Protein AF-A0A1F6V2N0-F1 (afdb_monomer_lite)

pLDDT: mean 75.45, std 17.09, range [43.06, 93.0]

Structure (mmCIF, N/CA/C/O backbone):
data_AF-A0A1F6V2N0-F1
#
_entry.id   AF-A0A1F6V2N0-F1
#
loop_
_atom_site.group_PDB
_atom_site.id
_atom_site.type_symbol
_atom_site.label_atom_id
_atom_site.label_alt_id
_atom_site.label_comp_id
_atom_site.label_asym_id
_atom_site.label_entity_id
_atom_site.label_seq_id
_atom_site.pdbx_PDB_ins_code
_atom_site.Cartn_x
_atom_site.Cartn_y
_atom_site.Cartn_z
_atom_site.occupancy
_atom_site.B_iso_or_equiv
_atom_site.auth_seq_id
_atom_site.auth_comp_id
_atom_site.auth_asym_id
_atom_site.auth_atom_id
_atom_site.pdbx_PDB_model_num
ATOM 1 N N . MET A 1 1 ? -5.550 8.197 -1.742 1.00 88.00 1 MET A N 1
ATOM 2 C CA . MET A 1 1 ? -4.538 7.258 -1.224 1.00 88.00 1 MET A CA 1
ATOM 3 C C . MET A 1 1 ? -5.070 5.832 -1.136 1.00 88.00 1 MET A C 1
ATOM 5 O O . MET A 1 1 ? -4.461 4.931 -1.701 1.00 88.00 1 MET A O 1
ATOM 9 N N . PHE A 1 2 ? -6.213 5.596 -0.496 1.00 85.94 2 PHE A N 1
ATOM 10 C CA . PHE A 1 2 ? -6.795 4.267 -0.316 1.00 85.94 2 PHE A CA 1
ATOM 11 C C . PHE A 1 2 ? -7.005 3.513 -1.638 1.00 85.94 2 PHE A C 1
ATOM 13 O O . PHE A 1 2 ? -6.539 2.386 -1.784 1.00 85.94 2 PHE A O 1
ATOM 20 N N . THR A 1 3 ? -7.587 4.162 -2.652 1.00 87.75 3 THR A N 1
ATOM 21 C CA . THR A 1 3 ? -7.745 3.578 -3.998 1.00 87.75 3 THR A CA 1
ATOM 22 C C . THR A 1 3 ? -6.410 3.162 -4.616 1.00 87.75 3 THR A C 1
ATOM 24 O O . THR A 1 3 ? -6.329 2.120 -5.261 1.00 87.75 3 THR A O 1
ATOM 27 N N . TYR A 1 4 ? -5.349 3.937 -4.380 1.00 89.88 4 TYR A N 1
ATOM 28 C CA . TYR A 1 4 ? -4.013 3.616 -4.875 1.00 89.88 4 TYR A CA 1
ATOM 29 C C . TYR A 1 4 ? -3.443 2.372 -4.179 1.00 89.88 4 TYR A C 1
ATOM 31 O O . TYR A 1 4 ? -2.876 1.503 -4.835 1.00 89.88 4 TYR A O 1
ATOM 39 N N . LEU A 1 5 ? -3.679 2.211 -2.873 1.00 89.06 5 LEU A N 1
ATOM 40 C CA . LEU A 1 5 ? -3.315 0.984 -2.156 1.00 89.06 5 LEU A CA 1
ATOM 41 C C . LEU A 1 5 ? -4.083 -0.232 -2.666 1.00 89.06 5 LEU A C 1
ATOM 43 O O . LEU A 1 5 ? -3.486 -1.290 -2.850 1.00 89.06 5 LEU A O 1
ATOM 47 N N . LEU A 1 6 ? -5.379 -0.082 -2.944 1.00 88.94 6 LEU A N 1
ATOM 48 C CA . LEU A 1 6 ? -6.180 -1.155 -3.533 1.00 88.94 6 LEU A CA 1
ATOM 49 C C . LEU A 1 6 ? -5.643 -1.570 -4.906 1.00 88.94 6 LEU A C 1
ATOM 51 O O . LEU A 1 6 ? -5.567 -2.765 -5.180 1.00 88.94 6 LEU A O 1
ATOM 55 N N . GLN A 1 7 ? -5.218 -0.616 -5.738 1.00 91.69 7 GLN A N 1
ATOM 56 C CA . GLN A 1 7 ? -4.569 -0.909 -7.019 1.00 91.69 7 GLN A CA 1
ATOM 57 C C . GLN A 1 7 ? -3.256 -1.672 -6.824 1.00 91.69 7 GLN A C 1
ATOM 59 O O . GLN A 1 7 ? -3.084 -2.735 -7.410 1.00 91.69 7 GLN A O 1
ATOM 64 N N . VAL A 1 8 ? -2.378 -1.208 -5.930 1.00 91.31 8 VAL A N 1
ATOM 65 C CA . VAL A 1 8 ? -1.108 -1.888 -5.618 1.00 91.31 8 VAL A CA 1
ATOM 66 C C . VAL A 1 8 ? -1.338 -3.323 -5.122 1.00 91.31 8 VAL A C 1
ATOM 68 O O . VAL A 1 8 ? -0.607 -4.237 -5.503 1.00 91.31 8 VAL A O 1
ATOM 71 N N . ILE A 1 9 ? -2.369 -3.546 -4.303 1.00 90.38 9 ILE A N 1
ATOM 72 C CA . ILE A 1 9 ? -2.758 -4.881 -3.828 1.00 90.38 9 ILE A CA 1
ATOM 73 C C . ILE A 1 9 ? -3.250 -5.755 -4.985 1.00 90.38 9 ILE A C 1
ATOM 75 O O . ILE A 1 9 ? -2.814 -6.900 -5.109 1.00 90.38 9 ILE A O 1
ATOM 79 N N . GLN A 1 10 ? -4.140 -5.229 -5.829 1.00 91.50 10 GLN A N 1
ATOM 80 C CA . GLN A 1 10 ? -4.694 -5.963 -6.968 1.00 91.50 10 GLN A CA 1
ATOM 81 C C . GLN A 1 10 ? -3.619 -6.326 -7.989 1.00 91.50 10 GLN A C 1
ATOM 83 O O . GLN A 1 10 ? -3.609 -7.447 -8.493 1.00 91.50 10 GLN A O 1
ATOM 88 N N . ASP A 1 11 ? -2.699 -5.411 -8.276 1.00 92.69 11 ASP A N 1
ATOM 89 C CA . ASP A 1 11 ? -1.612 -5.652 -9.218 1.00 92.69 11 ASP A CA 1
ATOM 90 C C . ASP A 1 11 ? -0.626 -6.689 -8.671 1.00 92.69 11 ASP A C 1
ATOM 92 O O . ASP A 1 11 ? -0.186 -7.573 -9.410 1.00 92.69 11 ASP A O 1
ATOM 96 N N . PHE A 1 12 ? -0.352 -6.668 -7.362 1.00 92.19 12 PHE A N 1
ATOM 97 C CA . PHE A 1 12 ? 0.423 -7.720 -6.707 1.00 92.19 12 PHE A CA 1
ATOM 98 C C . PHE A 1 12 ? -0.273 -9.085 -6.813 1.00 92.19 12 PHE A C 1
ATOM 100 O O . PHE A 1 12 ? 0.352 -10.071 -7.204 1.00 92.19 12 PHE A O 1
ATOM 107 N N . GLU A 1 13 ? -1.572 -9.145 -6.510 1.00 91.81 13 GLU A N 1
ATOM 108 C CA . GLU A 1 13 ? -2.358 -10.382 -6.563 1.00 91.81 13 GLU A CA 1
ATOM 109 C C . GLU A 1 13 ? -2.432 -10.950 -7.984 1.00 91.81 13 GLU A C 1
AT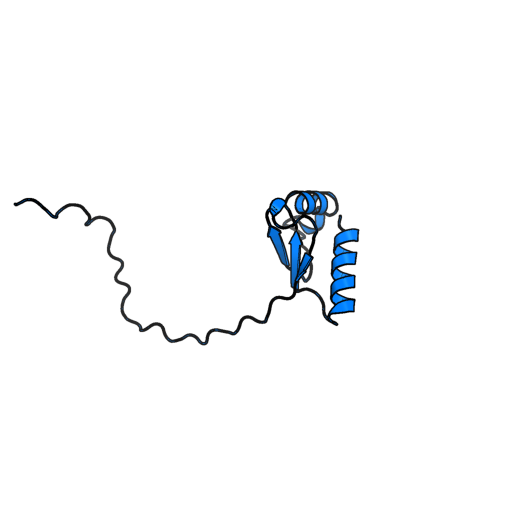OM 111 O O . GLU A 1 13 ? -2.225 -12.148 -8.176 1.00 91.81 13 GLU A O 1
ATOM 116 N N . ARG A 1 14 ? -2.623 -10.095 -8.995 1.00 93.00 14 ARG A N 1
ATOM 117 C CA . ARG A 1 14 ? -2.585 -10.484 -10.413 1.00 93.00 14 ARG A CA 1
ATOM 118 C C . ARG A 1 14 ? -1.220 -11.018 -10.836 1.00 93.00 14 ARG A C 1
ATOM 120 O O . ARG A 1 14 ? -1.158 -11.974 -11.601 1.00 93.00 14 ARG A O 1
ATOM 127 N N . THR A 1 15 ? -0.141 -10.411 -10.347 1.00 92.12 15 THR A N 1
ATOM 128 C CA . THR A 1 15 ? 1.227 -10.771 -10.746 1.00 92.12 15 THR A CA 1
ATOM 129 C C . THR A 1 15 ? 1.709 -12.055 -10.070 1.00 92.12 15 THR A C 1
ATOM 131 O O . THR A 1 15 ? 2.407 -12.855 -10.688 1.00 92.12 15 THR A O 1
ATOM 134 N N . HIS A 1 16 ? 1.347 -12.271 -8.804 1.00 89.12 16 HIS A N 1
ATOM 135 C CA . HIS A 1 16 ? 1.893 -13.358 -7.985 1.00 89.12 16 HIS A CA 1
ATOM 136 C C . HIS A 1 16 ? 0.890 -14.480 -7.669 1.00 89.12 16 HIS A C 1
ATOM 138 O O . HIS A 1 16 ? 1.282 -15.515 -7.123 1.00 89.12 16 HIS A O 1
ATOM 144 N N . GLY A 1 17 ? -0.393 -14.298 -7.991 1.00 89.44 17 GLY A N 1
ATOM 145 C CA . GLY A 1 17 ? -1.457 -15.279 -7.754 1.00 89.44 17 GLY A CA 1
ATOM 146 C C . GLY A 1 17 ? -1.885 -15.411 -6.288 1.00 89.44 17 GLY A C 1
ATOM 147 O O . GLY A 1 17 ? -2.552 -16.377 -5.929 1.00 89.44 17 GLY A O 1
ATOM 148 N N . HIS A 1 18 ? -1.474 -14.482 -5.423 1.00 87.06 18 HIS A N 1
ATOM 149 C CA . HIS A 1 18 ? -1.838 -14.458 -4.007 1.00 87.06 18 HIS A CA 1
ATOM 150 C C . HIS A 1 18 ? -1.785 -13.037 -3.441 1.00 87.06 18 HIS A C 1
ATOM 152 O O . HIS A 1 18 ? -1.078 -12.172 -3.957 1.00 87.06 18 HIS A O 1
ATOM 158 N N . ARG A 1 19 ? -2.507 -12.800 -2.341 1.00 87.44 19 ARG A N 1
ATOM 159 C CA . ARG A 1 19 ? -2.549 -11.484 -1.691 1.00 87.44 19 ARG A CA 1
ATOM 160 C C . ARG A 1 19 ? -1.236 -11.129 -0.985 1.00 87.44 19 ARG A C 1
ATOM 162 O O . ARG A 1 19 ? -0.598 -12.010 -0.395 1.00 87.44 19 ARG A O 1
ATOM 169 N N . PRO A 1 20 ? -0.848 -9.842 -0.984 1.00 89.62 20 PRO A N 1
ATOM 170 C CA . PRO A 1 20 ? 0.302 -9.390 -0.219 1.00 89.62 20 PRO A CA 1
ATOM 171 C C . PRO A 1 20 ? 0.034 -9.494 1.283 1.00 89.62 20 PRO A C 1
ATOM 173 O O . PRO A 1 20 ? -1.086 -9.309 1.752 1.00 89.62 20 PRO A O 1
ATOM 176 N N . GLN A 1 21 ? 1.089 -9.762 2.049 1.00 88.69 21 GLN A N 1
ATOM 177 C CA . GLN A 1 21 ? 1.014 -9.786 3.514 1.00 88.69 21 GLN A CA 1
ATOM 178 C C . GLN A 1 21 ? 1.422 -8.447 4.127 1.00 88.69 21 GLN A C 1
ATOM 180 O O . GLN A 1 21 ? 1.072 -8.164 5.274 1.00 88.69 21 GLN A O 1
ATOM 185 N N . VAL A 1 22 ? 2.195 -7.647 3.388 1.00 89.50 22 VAL A N 1
ATOM 186 C CA . VAL A 1 22 ? 2.718 -6.357 3.834 1.00 89.50 22 VAL A CA 1
ATOM 187 C C . VAL A 1 22 ? 2.536 -5.315 2.742 1.00 89.50 22 VAL A C 1
ATOM 189 O O . VAL A 1 22 ? 2.816 -5.577 1.573 1.00 89.50 22 VAL A O 1
ATOM 192 N N . ILE A 1 23 ? 2.122 -4.123 3.154 1.00 90.94 23 ILE A N 1
ATOM 193 C CA . ILE A 1 23 ? 2.121 -2.910 2.347 1.00 90.94 23 ILE A CA 1
ATOM 194 C C . ILE A 1 23 ? 3.099 -1.926 2.983 1.00 90.94 23 ILE A C 1
ATOM 196 O O . ILE A 1 23 ? 2.958 -1.551 4.146 1.00 90.94 23 ILE A O 1
ATOM 200 N N . CYS A 1 24 ? 4.110 -1.530 2.223 1.00 91.75 24 CYS A N 1
ATOM 201 C CA . CYS A 1 24 ? 5.063 -0.511 2.621 1.00 91.75 24 CYS A CA 1
ATOM 202 C C . CYS A 1 24 ? 4.530 0.866 2.235 1.00 91.75 24 CYS A C 1
ATOM 204 O O . CYS A 1 24 ? 4.137 1.066 1.083 1.00 91.75 24 CYS A O 1
ATOM 206 N N . LEU A 1 25 ? 4.569 1.807 3.175 1.00 92.44 25 LEU A N 1
ATOM 207 C CA . LEU A 1 25 ? 4.203 3.210 2.995 1.00 92.44 25 LEU A CA 1
ATOM 208 C C . LEU A 1 25 ? 5.312 4.112 3.518 1.00 92.44 25 LEU A C 1
ATOM 210 O O . LEU A 1 25 ? 6.114 3.696 4.347 1.00 92.44 25 LEU A O 1
ATOM 214 N N . ASN A 1 26 ? 5.347 5.349 3.040 1.00 92.56 26 ASN A N 1
ATOM 215 C CA . ASN A 1 26 ? 6.129 6.395 3.689 1.00 92.56 26 ASN A CA 1
ATOM 216 C C . ASN A 1 26 ? 5.227 7.171 4.675 1.00 92.56 26 ASN A C 1
ATOM 218 O O . ASN A 1 26 ? 4.008 6.954 4.670 1.00 92.56 26 ASN A O 1
ATOM 222 N N . PRO A 1 27 ? 5.781 8.046 5.534 1.00 92.06 27 PRO A N 1
ATOM 223 C CA . PRO A 1 27 ? 4.982 8.784 6.510 1.00 92.06 27 PRO A CA 1
ATOM 224 C C . PRO A 1 27 ? 3.884 9.634 5.860 1.00 92.06 27 PRO A C 1
ATOM 226 O O . PRO A 1 27 ? 2.753 9.629 6.338 1.00 92.06 27 PRO A O 1
ATOM 229 N N . SER A 1 28 ? 4.186 10.280 4.732 1.00 92.00 28 SER A N 1
ATOM 230 C CA . SER A 1 28 ? 3.250 11.118 3.972 1.00 92.00 28 SER A CA 1
ATOM 231 C C . SER A 1 28 ? 2.042 10.316 3.464 1.00 92.00 28 SER A C 1
ATOM 233 O O . SER A 1 28 ? 0.893 10.693 3.689 1.00 92.00 28 SER A O 1
ATOM 235 N N . HIS A 1 29 ? 2.280 9.153 2.851 1.00 90.94 29 HIS A N 1
ATOM 236 C CA . HIS A 1 29 ? 1.238 8.231 2.393 1.00 90.94 29 HIS A CA 1
ATOM 237 C C . HIS A 1 29 ? 0.447 7.633 3.560 1.00 90.94 29 HIS A C 1
ATOM 239 O O . HIS A 1 29 ? -0.756 7.413 3.435 1.00 90.94 29 HIS A O 1
ATOM 245 N N . MET A 1 30 ? 1.107 7.354 4.689 1.00 90.50 30 MET A N 1
ATOM 246 C CA . MET A 1 30 ? 0.434 6.855 5.888 1.00 90.50 30 MET A CA 1
ATOM 247 C C . MET A 1 30 ? -0.536 7.900 6.442 1.00 90.50 30 MET A C 1
ATOM 249 O O . MET A 1 30 ? -1.680 7.566 6.734 1.00 90.50 30 MET A O 1
ATOM 253 N N . GLN A 1 31 ? -0.109 9.161 6.530 1.00 91.00 31 GLN A N 1
ATOM 254 C CA . GLN A 1 31 ? -0.963 10.252 6.989 1.00 91.00 31 GLN A CA 1
ATOM 255 C C . GLN A 1 31 ? -2.190 10.417 6.084 1.00 91.00 31 GLN A C 1
ATOM 257 O O . GLN A 1 31 ? -3.314 10.389 6.577 1.00 91.00 31 GLN A O 1
ATOM 262 N N . GLN A 1 32 ? -1.991 10.479 4.764 1.00 91.69 32 GLN A N 1
ATOM 263 C CA . GLN A 1 32 ? -3.100 10.553 3.807 1.00 91.69 32 GLN A CA 1
ATOM 264 C C . GLN A 1 32 ? -4.057 9.365 3.936 1.00 91.69 32 GLN A C 1
ATOM 266 O O . GLN A 1 32 ? -5.270 9.517 3.822 1.00 91.69 32 GLN A O 1
ATOM 271 N N . PHE A 1 33 ? -3.529 8.164 4.181 1.00 89.38 33 PHE A N 1
ATOM 272 C CA . PHE A 1 33 ? -4.368 6.988 4.354 1.00 89.38 33 PHE A CA 1
ATOM 273 C C . PHE A 1 33 ? -5.204 7.050 5.644 1.00 89.38 33 PHE A C 1
ATOM 275 O O . PHE A 1 33 ? -6.377 6.683 5.628 1.00 89.38 33 PHE A O 1
ATOM 282 N N . MET A 1 34 ? -4.636 7.557 6.741 1.00 88.38 34 MET A N 1
ATOM 283 C CA . MET A 1 34 ? -5.371 7.767 7.993 1.00 88.38 34 MET A CA 1
ATOM 284 C C . MET A 1 34 ? -6.449 8.847 7.868 1.00 88.38 34 MET A C 1
ATOM 286 O O . MET A 1 34 ? -7.530 8.684 8.423 1.00 88.38 34 MET A O 1
ATOM 290 N N . GLU A 1 35 ? -6.173 9.925 7.132 1.00 90.19 35 GLU A N 1
ATOM 291 C CA . GLU A 1 35 ? -7.136 11.003 6.877 1.00 90.19 35 GLU A CA 1
ATOM 292 C C . GLU A 1 35 ? -8.318 10.531 6.018 1.00 90.19 35 GLU A C 1
ATOM 294 O O . GLU A 1 35 ? -9.461 10.900 6.276 1.00 90.19 35 GLU A O 1
ATOM 299 N N . GLU A 1 36 ? -8.060 9.690 5.013 1.00 89.38 36 GLU A N 1
ATOM 300 C CA . GLU A 1 36 ? -9.102 9.157 4.129 1.00 89.38 36 GLU A CA 1
ATOM 301 C C . GLU A 1 36 ? -9.945 8.054 4.778 1.00 89.38 36 GLU A C 1
ATOM 303 O O . GLU A 1 36 ? -11.099 7.857 4.399 1.00 89.38 36 GLU A O 1
ATOM 308 N N . CYS A 1 37 ? -9.372 7.291 5.709 1.00 84.94 37 CYS A N 1
ATOM 309 C CA . CYS A 1 37 ? -10.027 6.140 6.330 1.00 84.94 37 CYS A CA 1
ATOM 310 C C . CYS A 1 37 ? -9.829 6.122 7.855 1.00 84.94 37 CYS A C 1
ATOM 312 O O . CYS A 1 37 ? -9.265 5.157 8.381 1.00 84.94 37 CYS A O 1
ATOM 314 N N . PRO A 1 38 ? -10.3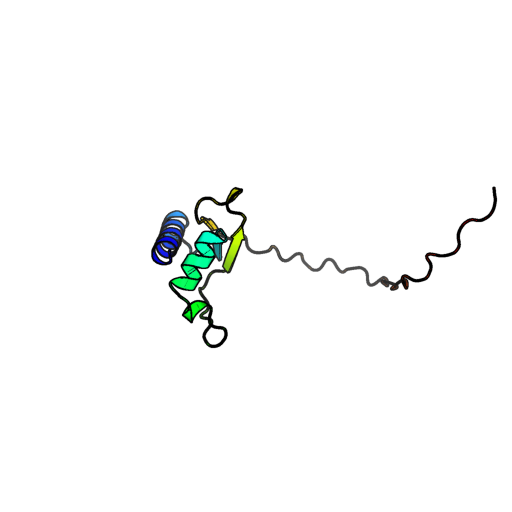01 7.145 8.586 1.00 83.31 38 PRO A N 1
ATOM 315 C CA . PRO A 1 38 ? -10.067 7.262 10.026 1.00 83.31 38 PRO A CA 1
ATOM 316 C C . PRO A 1 38 ? -10.643 6.076 10.814 1.00 83.31 38 PRO A C 1
ATOM 318 O O . PRO A 1 38 ? -10.019 5.608 11.767 1.00 83.31 38 PRO A O 1
ATOM 321 N N . ASP A 1 39 ? -11.769 5.517 10.364 1.00 82.00 39 ASP A N 1
ATOM 322 C CA . ASP A 1 39 ? -12.457 4.396 11.019 1.00 82.00 39 ASP A CA 1
ATOM 323 C C . ASP A 1 39 ? -11.625 3.105 11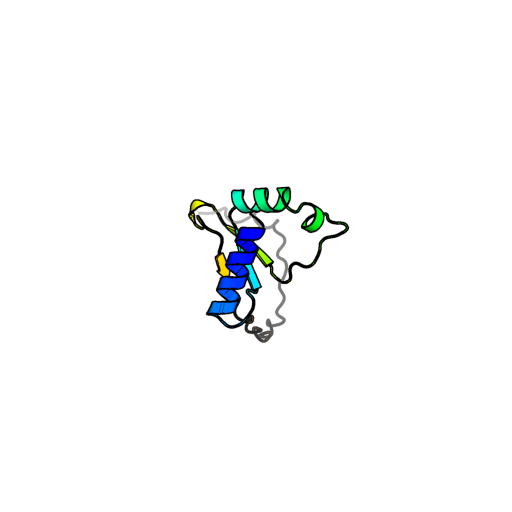.055 1.00 82.00 39 ASP A C 1
ATOM 325 O O . ASP A 1 39 ? -11.778 2.291 11.967 1.00 82.00 39 ASP A O 1
ATOM 329 N N . LEU A 1 40 ? -10.710 2.921 10.092 1.00 77.81 40 LEU A N 1
ATOM 330 C CA . LEU A 1 40 ? -9.797 1.770 10.056 1.00 77.81 40 LEU A CA 1
ATOM 331 C C . LEU A 1 40 ? -8.718 1.851 11.144 1.00 77.81 40 LEU A C 1
ATOM 333 O O . LEU A 1 40 ? -8.128 0.831 11.503 1.00 77.81 40 LEU A O 1
ATOM 337 N N . PHE A 1 41 ? -8.460 3.056 11.657 1.00 77.00 41 PHE A N 1
ATOM 338 C CA . PHE A 1 41 ? -7.429 3.345 12.652 1.00 77.00 41 PHE A CA 1
ATOM 339 C C . PHE A 1 41 ? -7.999 3.729 14.022 1.00 77.00 41 PHE A C 1
ATOM 341 O O . PHE A 1 41 ? -7.241 3.844 14.988 1.00 77.00 41 PHE A O 1
ATOM 348 N N . ALA A 1 42 ? -9.317 3.898 14.134 1.00 76.75 42 ALA A N 1
ATOM 349 C CA . ALA A 1 42 ? -9.991 4.079 15.409 1.00 76.75 42 ALA A CA 1
ATOM 350 C C . ALA A 1 42 ? -9.834 2.813 16.271 1.00 76.75 42 ALA A C 1
ATOM 352 O O . ALA A 1 42 ? -10.159 1.705 15.848 1.00 76.75 42 ALA A O 1
ATOM 353 N N . GLN A 1 43 ? -9.323 2.969 17.497 1.00 65.31 43 GLN A N 1
ATOM 354 C CA . GLN A 1 43 ? -8.982 1.844 18.386 1.00 65.31 43 GLN A CA 1
ATOM 355 C C . GLN A 1 43 ? -10.189 0.966 18.753 1.00 65.31 43 GLN A C 1
ATOM 357 O O . GLN A 1 43 ? -10.017 -0.213 19.048 1.00 65.31 43 GLN A O 1
ATOM 362 N N . GLU A 1 44 ? -11.399 1.523 18.707 1.00 57.66 44 GLU A N 1
ATOM 363 C CA . GLU A 1 44 ? -12.642 0.822 19.046 1.00 57.66 44 GLU A CA 1
ATOM 364 C C . GLU A 1 44 ? -13.187 -0.034 17.889 1.00 57.66 44 GLU A C 1
ATOM 366 O O . GLU A 1 44 ? -13.938 -0.979 18.121 1.00 57.66 44 GLU A O 1
ATOM 371 N N . THR A 1 45 ? -12.774 0.247 16.648 1.00 55.03 45 THR A N 1
ATOM 372 C CA . THR A 1 45 ? -13.277 -0.400 15.421 1.00 55.03 45 THR A CA 1
ATOM 373 C C . THR A 1 45 ? -12.158 -0.799 14.468 1.00 55.03 45 THR A C 1
ATOM 375 O O . THR A 1 45 ? -12.391 -0.915 13.266 1.00 55.03 45 THR A O 1
ATOM 378 N N . ALA A 1 46 ? -10.943 -1.011 14.984 1.00 58.19 46 ALA A N 1
ATOM 379 C CA . ALA A 1 46 ? -9.780 -1.345 14.173 1.00 58.19 46 ALA A CA 1
ATOM 380 C C . ALA A 1 46 ? -10.051 -2.626 13.369 1.00 58.19 46 ALA A C 1
ATOM 382 O O . ALA A 1 46 ? -9.969 -3.749 13.876 1.00 58.19 46 ALA A O 1
ATOM 383 N N . MET A 1 47 ? -10.422 -2.451 12.102 1.00 58.28 47 MET A N 1
ATOM 384 C CA . MET A 1 47 ? -10.796 -3.555 11.236 1.00 58.28 47 MET A CA 1
ATOM 385 C C . MET A 1 47 ? -9.517 -4.243 10.755 1.00 58.28 47 MET A C 1
ATOM 387 O O . MET A 1 47 ? -8.598 -3.573 10.274 1.00 58.28 47 MET A O 1
ATOM 391 N N . PRO A 1 48 ? -9.415 -5.579 10.852 1.00 67.81 48 PRO A N 1
ATOM 392 C CA . PRO A 1 48 ? -8.246 -6.277 10.351 1.00 67.81 48 PRO A CA 1
ATOM 393 C C . PRO A 1 48 ? -8.180 -6.126 8.826 1.00 67.81 48 PRO A C 1
ATOM 395 O O . PRO A 1 48 ? -8.945 -6.748 8.094 1.00 67.81 48 PRO A O 1
ATOM 398 N N . LEU A 1 49 ? -7.221 -5.330 8.348 1.00 72.94 49 LEU A N 1
ATOM 399 C CA . LEU A 1 49 ? -7.007 -5.041 6.923 1.00 72.94 49 LEU A CA 1
ATOM 400 C C . LEU A 1 49 ? -6.622 -6.282 6.095 1.00 72.94 49 LEU A C 1
ATOM 402 O O . LEU A 1 49 ? -6.621 -6.246 4.869 1.00 72.94 49 LEU A O 1
ATOM 406 N N . GLY A 1 50 ? -6.254 -7.385 6.754 1.00 79.25 50 GLY A N 1
ATOM 407 C CA . GLY A 1 50 ? -5.763 -8.602 6.101 1.00 79.25 50 GLY A CA 1
ATOM 408 C C . GLY A 1 50 ? -4.309 -8.512 5.621 1.00 79.25 50 GLY A C 1
ATOM 409 O O . GLY A 1 50 ? -3.764 -9.501 5.140 1.00 79.25 50 GLY A O 1
ATOM 410 N N . PHE A 1 51 ? -3.660 -7.362 5.805 1.00 83.38 51 PHE A N 1
ATOM 411 C CA . PHE A 1 51 ? -2.238 -7.126 5.567 1.00 83.38 51 PHE A CA 1
ATOM 412 C C . PHE A 1 51 ? -1.662 -6.232 6.670 1.00 83.38 51 PHE A C 1
ATOM 414 O O . PHE A 1 51 ? -2.386 -5.536 7.382 1.00 83.38 51 PHE A O 1
ATOM 421 N N . ARG A 1 52 ? -0.340 -6.263 6.832 1.00 84.88 52 ARG A N 1
ATOM 422 C CA . ARG A 1 52 ? 0.395 -5.388 7.753 1.00 84.88 52 ARG A CA 1
ATOM 423 C C . ARG A 1 52 ? 0.888 -4.155 7.011 1.00 84.88 52 ARG A C 1
ATOM 425 O O . ARG A 1 52 ? 1.235 -4.245 5.838 1.00 84.88 52 ARG A O 1
ATOM 432 N N . ILE A 1 53 ? 0.984 -3.031 7.707 1.00 87.69 53 ILE A N 1
ATOM 433 C CA . ILE A 1 53 ? 1.582 -1.814 7.159 1.00 87.69 53 ILE A CA 1
ATOM 434 C C . ILE A 1 53 ? 2.987 -1.664 7.734 1.00 87.69 53 ILE A C 1
ATOM 436 O O . ILE A 1 53 ? 3.179 -1.787 8.944 1.00 87.69 53 ILE A O 1
ATOM 440 N N . LEU A 1 54 ? 3.966 -1.423 6.866 1.00 89.00 54 LEU A N 1
ATOM 441 C CA . LEU A 1 54 ? 5.331 -1.077 7.248 1.00 89.00 54 LEU A CA 1
ATOM 442 C C . LEU A 1 54 ? 5.611 0.357 6.803 1.00 89.00 54 LEU A C 1
ATOM 444 O O . LEU A 1 54 ? 5.522 0.655 5.616 1.00 89.00 54 LEU A O 1
ATOM 448 N N . VAL A 1 55 ? 5.956 1.237 7.741 1.00 89.9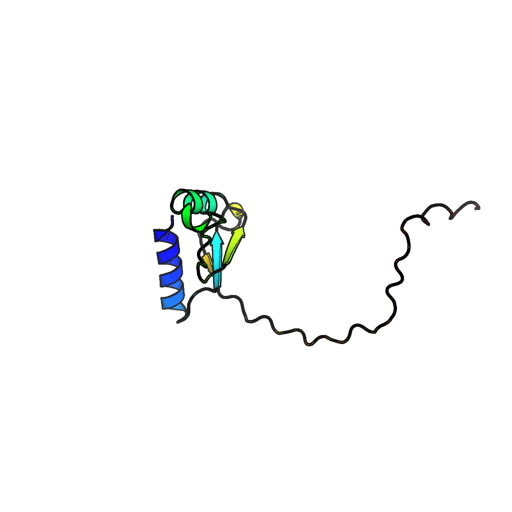4 55 VAL A N 1
ATOM 449 C CA . VAL A 1 55 ? 6.324 2.618 7.414 1.00 89.94 55 VAL A CA 1
ATOM 450 C C . VAL A 1 55 ? 7.839 2.705 7.245 1.00 89.94 55 VAL A C 1
ATOM 452 O O . VAL A 1 55 ? 8.582 2.342 8.155 1.00 89.94 55 VAL A O 1
ATOM 455 N N . LEU A 1 56 ? 8.287 3.158 6.077 1.00 89.88 56 LEU A N 1
ATOM 456 C CA . LEU A 1 56 ? 9.692 3.358 5.720 1.00 89.88 56 LEU A CA 1
ATOM 457 C C . LEU A 1 56 ? 9.960 4.836 5.414 1.00 89.88 56 LEU A C 1
ATOM 459 O O . LEU A 1 56 ? 9.035 5.541 5.014 1.00 89.88 56 LEU A O 1
ATOM 463 N N . PRO A 1 57 ? 11.201 5.328 5.564 1.00 89.19 57 PRO A N 1
ATOM 464 C CA . PRO A 1 57 ? 11.544 6.696 5.193 1.00 89.19 57 PRO A CA 1
ATOM 465 C C . PRO A 1 57 ? 11.212 6.988 3.725 1.00 89.19 57 PRO A C 1
ATOM 467 O O . PRO A 1 57 ? 11.399 6.143 2.850 1.00 89.19 57 PRO A O 1
ATOM 470 N N . GLU A 1 58 ? 10.773 8.212 3.435 1.00 86.81 58 GLU A N 1
ATOM 471 C CA . GLU A 1 58 ? 10.418 8.630 2.072 1.00 86.81 58 GLU A CA 1
ATOM 472 C C . GLU A 1 58 ? 11.597 8.533 1.090 1.00 86.81 58 GLU A C 1
ATOM 474 O O . GLU A 1 58 ? 11.401 8.194 -0.075 1.00 86.81 58 GLU A O 1
ATOM 479 N N . SER A 1 59 ? 12.829 8.709 1.578 1.00 86.75 59 SER A N 1
ATOM 480 C CA . SER A 1 59 ? 14.060 8.525 0.797 1.00 86.75 59 SER A CA 1
ATOM 481 C C . SER A 1 59 ? 14.258 7.099 0.276 1.00 86.75 59 SER A C 1
ATOM 483 O O . SER A 1 59 ? 14.910 6.904 -0.744 1.00 86.75 59 SER A O 1
ATOM 485 N N . GLU A 1 60 ? 13.72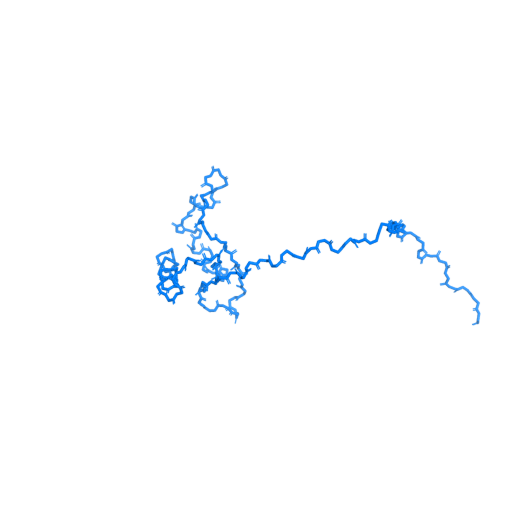1 6.096 0.973 1.00 84.75 60 GLU A N 1
ATOM 486 C CA . GLU A 1 60 ? 13.837 4.681 0.599 1.00 84.75 60 GLU A CA 1
ATOM 487 C C . GLU A 1 60 ? 12.602 4.185 -0.162 1.00 84.75 60 GLU A C 1
ATOM 489 O O . GLU A 1 60 ? 12.670 3.208 -0.916 1.00 84.75 60 GLU A O 1
ATOM 494 N N . LEU A 1 61 ? 11.464 4.862 0.022 1.00 86.62 61 LEU A N 1
ATOM 495 C CA . LEU A 1 61 ? 10.178 4.449 -0.514 1.00 86.62 61 LEU A CA 1
ATOM 496 C C . LEU A 1 61 ? 9.398 5.634 -1.123 1.00 86.62 61 LEU A C 1
ATOM 498 O O . LEU A 1 61 ? 8.452 6.138 -0.509 1.00 86.62 61 LEU A O 1
ATOM 502 N N . PRO A 1 62 ? 9.734 6.041 -2.363 1.00 84.50 62 PRO A N 1
ATOM 503 C CA . PRO A 1 62 ? 9.013 7.104 -3.068 1.00 84.50 62 PRO A CA 1
ATOM 504 C C . PRO A 1 62 ? 7.588 6.692 -3.467 1.00 84.50 62 PRO A C 1
ATOM 506 O O . PRO A 1 62 ? 6.715 7.539 -3.634 1.00 84.50 62 PRO A O 1
ATOM 509 N N . HIS A 1 63 ? 7.327 5.386 -3.599 1.00 85.50 63 HIS A N 1
ATOM 510 C CA . HIS A 1 63 ? 6.017 4.842 -3.956 1.00 85.50 63 HIS A CA 1
ATOM 511 C C . HIS A 1 63 ? 5.657 3.651 -3.062 1.00 85.50 63 HIS A C 1
ATOM 513 O O . HIS A 1 63 ? 6.545 2.846 -2.762 1.00 85.50 63 HIS A O 1
ATOM 519 N N . PRO A 1 64 ? 4.378 3.492 -2.676 1.00 88.44 64 PRO A N 1
ATOM 520 C CA . PRO A 1 64 ? 3.901 2.321 -1.955 1.00 88.44 64 PRO A CA 1
ATOM 521 C C . PRO A 1 64 ? 4.282 1.023 -2.656 1.00 88.44 64 PRO A C 1
ATOM 523 O O . PRO A 1 64 ? 4.251 0.933 -3.884 1.00 88.44 64 PRO A O 1
ATOM 526 N N . LYS A 1 65 ? 4.608 -0.003 -1.870 1.00 89.75 65 LYS A N 1
ATOM 527 C CA . LYS A 1 65 ? 4.963 -1.323 -2.403 1.00 89.75 65 LYS A CA 1
ATOM 528 C C . LYS A 1 65 ? 4.269 -2.429 -1.634 1.00 89.75 65 LYS A C 1
ATOM 530 O O . LYS A 1 65 ? 4.245 -2.418 -0.408 1.00 89.75 65 LYS A O 1
ATOM 535 N N . ALA A 1 66 ? 3.762 -3.410 -2.366 1.00 90.94 66 ALA A N 1
ATOM 536 C CA . ALA A 1 66 ? 3.262 -4.653 -1.806 1.00 90.94 66 ALA A CA 1
ATOM 537 C C . ALA A 1 66 ? 4.379 -5.695 -1.724 1.00 90.94 66 ALA A C 1
ATOM 539 O O . ALA A 1 66 ? 5.205 -5.813 -2.629 1.00 90.94 66 ALA A O 1
ATOM 540 N N . MET A 1 67 ? 4.407 -6.447 -0.625 1.00 89.06 67 MET A N 1
ATOM 541 C CA . MET A 1 67 ? 5.387 -7.500 -0.396 1.00 89.06 67 MET A CA 1
ATOM 542 C C . MET A 1 67 ? 4.734 -8.749 0.188 1.00 89.06 67 MET A C 1
ATOM 544 O O . MET A 1 67 ? 3.819 -8.698 1.020 1.00 89.06 67 MET A O 1
ATOM 548 N N . TRP A 1 68 ? 5.281 -9.894 -0.204 1.00 87.69 68 TRP A N 1
ATOM 549 C CA . TRP A 1 68 ? 5.027 -11.161 0.458 1.00 87.69 68 TRP A CA 1
ATOM 550 C C . TRP A 1 68 ? 6.149 -11.442 1.452 1.00 87.69 68 TRP A C 1
ATOM 552 O O . TRP A 1 68 ? 7.329 -11.404 1.101 1.00 87.69 68 TRP A O 1
ATOM 562 N N . LEU A 1 69 ? 5.786 -11.711 2.706 1.00 79.69 69 LEU A N 1
ATOM 563 C CA . LEU A 1 69 ? 6.759 -12.183 3.679 1.00 79.69 69 LEU A CA 1
ATOM 564 C C . LEU A 1 69 ? 6.921 -13.692 3.501 1.00 79.69 69 LEU A C 1
ATOM 566 O O . LEU A 1 69 ? 5.920 -14.414 3.562 1.00 79.69 69 LEU A O 1
ATOM 570 N N . PRO A 1 70 ? 8.158 -14.193 3.335 1.00 73.25 70 PRO A N 1
ATOM 571 C CA . PRO A 1 70 ? 8.376 -15.622 3.370 1.00 73.25 70 PRO A CA 1
ATOM 572 C C . PRO A 1 70 ? 7.921 -16.156 4.729 1.00 73.25 70 PRO A C 1
ATOM 574 O O . PRO A 1 70 ? 8.138 -15.489 5.752 1.00 73.25 70 PRO A O 1
ATOM 577 N N . PRO A 1 71 ? 7.299 -17.349 4.771 1.00 67.94 71 PRO A N 1
ATOM 578 C CA . PRO A 1 71 ? 6.927 -17.968 6.027 1.00 67.94 71 PRO A CA 1
ATOM 579 C C . PRO A 1 71 ? 8.172 -17.999 6.904 1.00 67.94 71 PRO A C 1
ATOM 581 O O . PRO A 1 71 ? 9.238 -18.458 6.475 1.00 67.94 71 PRO A O 1
ATOM 584 N N . ARG A 1 72 ? 8.058 -17.455 8.122 1.00 60.38 72 ARG A N 1
ATOM 585 C CA . ARG A 1 72 ? 9.133 -17.554 9.105 1.00 60.38 72 ARG A CA 1
ATOM 586 C C . ARG A 1 72 ? 9.464 -19.036 9.204 1.00 60.38 72 ARG A C 1
ATOM 588 O O . ARG A 1 72 ? 8.643 -19.808 9.694 1.00 60.38 72 ARG A O 1
ATOM 595 N N . LYS A 1 73 ? 10.655 -19.442 8.747 1.00 54.00 73 LYS A N 1
ATOM 596 C CA . LYS A 1 73 ? 11.205 -20.738 9.137 1.00 54.00 73 LYS A CA 1
ATOM 597 C C . LYS A 1 73 ? 11.201 -20.687 10.653 1.00 54.00 73 LYS A C 1
ATOM 599 O O . LYS A 1 73 ? 11.941 -19.886 11.228 1.00 54.00 73 LYS A O 1
ATOM 604 N N . HIS A 1 74 ? 10.309 -21.446 11.288 1.00 51.94 74 HIS A N 1
ATOM 605 C CA . HIS A 1 74 ? 10.386 -21.669 12.716 1.00 51.94 74 HIS A CA 1
ATOM 606 C C . HIS A 1 74 ? 11.815 -22.141 12.939 1.00 51.94 74 HIS A C 1
ATOM 608 O O . HIS A 1 74 ? 12.181 -23.239 12.522 1.00 51.94 74 HIS A O 1
ATOM 614 N N . LYS A 1 75 ? 12.666 -21.279 13.505 1.00 50.47 75 LYS A N 1
ATOM 615 C CA . LYS A 1 75 ? 13.882 -21.766 14.127 1.00 50.47 75 LYS A CA 1
ATOM 616 C C . LYS A 1 75 ? 13.336 -22.684 15.201 1.00 50.47 75 LYS A C 1
ATOM 618 O O . LYS A 1 75 ? 12.803 -22.203 16.200 1.00 50.47 75 LYS A O 1
ATOM 623 N N . THR A 1 76 ? 13.369 -23.988 14.930 1.00 48.97 76 THR A N 1
ATOM 624 C CA . THR A 1 76 ? 13.306 -25.031 15.941 1.00 48.97 76 THR A CA 1
ATOM 625 C C . THR A 1 76 ? 14.058 -24.462 17.121 1.00 48.97 76 THR A C 1
ATOM 627 O O . THR A 1 76 ? 15.187 -23.996 16.927 1.00 48.97 76 THR A O 1
ATOM 630 N N . ARG A 1 77 ? 13.402 -24.360 18.280 1.00 49.59 77 ARG A N 1
ATOM 631 C CA . ARG A 1 77 ? 14.062 -23.987 19.525 1.00 49.59 77 ARG A CA 1
ATOM 632 C C . ARG A 1 77 ? 15.288 -24.895 19.629 1.00 49.59 77 ARG A C 1
ATOM 634 O O . ARG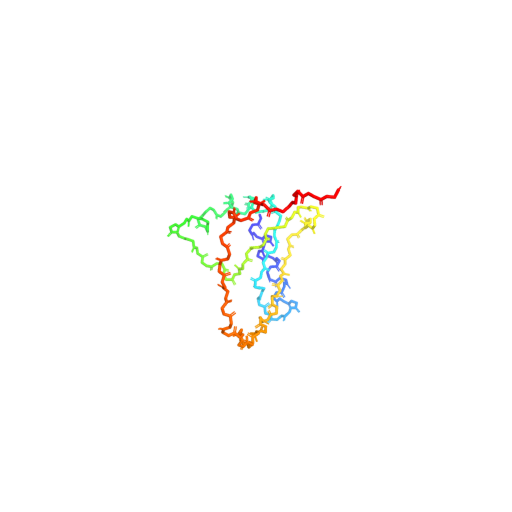 A 1 77 ? 15.166 -26.040 20.044 1.00 49.59 77 ARG A O 1
ATOM 641 N N . ARG A 1 78 ? 16.459 -24.428 19.178 1.00 45.78 78 ARG A N 1
ATOM 642 C CA . ARG A 1 78 ? 17.726 -24.964 19.647 1.00 45.78 78 ARG A CA 1
ATOM 643 C C . ARG A 1 78 ? 17.629 -24.657 21.120 1.00 45.78 78 ARG A C 1
ATOM 645 O O . ARG A 1 78 ? 17.560 -23.479 21.467 1.00 45.78 78 ARG A O 1
ATOM 652 N N . ALA A 1 79 ? 17.438 -25.708 21.910 1.00 52.06 79 ALA A N 1
ATOM 653 C CA . ALA A 1 79 ? 17.476 -25.643 23.351 1.00 52.06 79 ALA A CA 1
ATOM 654 C C . ALA A 1 79 ? 18.612 -24.685 23.716 1.00 52.06 79 ALA A C 1
ATOM 656 O O . ALA A 1 79 ? 19.774 -24.953 23.400 1.00 52.06 79 ALA A O 1
ATOM 657 N N . LEU A 1 80 ? 18.257 -23.513 24.249 1.00 53.72 80 LEU A N 1
ATOM 658 C CA . LEU A 1 80 ? 19.236 -22.741 24.985 1.00 53.72 80 LEU A CA 1
ATOM 659 C C . LEU A 1 80 ? 19.708 -23.692 26.086 1.00 53.72 80 LEU A C 1
ATOM 661 O O . LEU A 1 80 ? 18.849 -24.288 26.741 1.00 53.72 80 LEU A O 1
ATOM 665 N N . PRO A 1 81 ? 21.020 -23.910 26.254 1.00 46.81 81 PRO A N 1
ATOM 666 C CA . PRO A 1 81 ? 21.478 -24.645 27.416 1.00 46.81 81 PRO A CA 1
ATOM 667 C C . PRO A 1 81 ? 20.927 -23.920 28.647 1.00 46.81 81 PRO A C 1
ATOM 669 O O . PRO A 1 81 ? 21.066 -22.703 28.747 1.00 46.81 81 PRO A O 1
ATOM 672 N N . GLU A 1 82 ? 20.298 -24.659 29.560 1.00 51.00 82 GLU A N 1
ATOM 673 C CA . GLU A 1 82 ? 19.783 -24.189 30.858 1.00 51.00 82 GLU A CA 1
ATOM 674 C C . GLU A 1 82 ? 20.904 -23.715 31.806 1.00 51.00 82 GLU A C 1
ATOM 676 O O . GLU A 1 82 ? 20.793 -23.804 33.023 1.00 51.00 82 GLU A O 1
ATOM 681 N N . LYS A 1 83 ? 22.020 -23.213 31.274 1.00 53.75 83 LYS A N 1
ATOM 682 C CA . LYS A 1 83 ? 23.045 -22.558 32.071 1.00 53.75 83 LYS A CA 1
ATOM 683 C C . LYS A 1 83 ? 22.653 -21.103 32.252 1.00 53.75 83 LYS A C 1
ATOM 685 O O . LYS A 1 83 ? 22.992 -20.248 31.442 1.00 53.75 83 LYS A O 1
ATOM 690 N N . GLU A 1 84 ? 21.864 -20.902 33.303 1.00 50.75 84 GLU A N 1
ATOM 691 C CA . GLU A 1 84 ? 22.170 -19.923 34.346 1.00 50.75 84 GLU A CA 1
ATOM 692 C C . GLU A 1 84 ? 22.681 -18.590 33.787 1.00 50.75 84 GLU A C 1
ATOM 694 O O . GLU A 1 84 ? 23.874 -18.292 33.755 1.00 50.75 84 GLU A O 1
ATOM 699 N N . VAL A 1 85 ? 21.747 -17.770 33.307 1.00 56.62 85 VAL A N 1
ATOM 700 C CA . VAL A 1 85 ? 22.004 -16.337 33.184 1.00 56.62 85 VAL A CA 1
ATOM 701 C C . VAL A 1 85 ? 22.000 -15.794 34.610 1.00 56.62 85 VAL A C 1
ATOM 703 O O . VAL A 1 85 ? 20.966 -15.351 35.108 1.00 56.62 85 VAL A O 1
ATOM 706 N N . GLU A 1 86 ? 23.141 -15.882 35.293 1.00 56.00 86 GLU A N 1
ATOM 707 C CA . GLU A 1 86 ? 23.364 -15.095 36.499 1.00 56.00 86 GLU A CA 1
ATOM 708 C C . GLU A 1 86 ? 23.275 -13.619 36.105 1.00 56.00 86 GLU A C 1
ATOM 710 O O . GLU A 1 86 ? 24.083 -13.087 35.338 1.00 56.00 86 GLU A O 1
ATOM 715 N N . LEU A 1 87 ? 22.227 -12.960 36.594 1.00 52.12 87 LEU A N 1
ATOM 716 C CA . LEU A 1 87 ? 22.066 -11.520 36.498 1.00 52.12 87 LEU A CA 1
ATOM 717 C C . LEU A 1 87 ? 23.152 -10.879 37.360 1.00 52.12 87 LEU A C 1
ATOM 719 O O . LEU A 1 87 ? 22.982 -10.744 38.567 1.00 52.12 87 LEU A O 1
ATOM 723 N N . ILE A 1 88 ? 24.270 -10.492 36.747 1.00 60.06 88 ILE A N 1
ATOM 724 C CA . ILE A 1 88 ? 25.289 -9.692 37.428 1.00 60.06 88 ILE A CA 1
ATOM 725 C C . ILE A 1 88 ? 24.669 -8.314 37.726 1.00 60.06 88 ILE A C 1
ATOM 727 O O . ILE A 1 88 ? 24.315 -7.597 36.782 1.00 60.06 88 ILE A O 1
ATOM 731 N N . PRO A 1 89 ? 24.527 -7.908 39.003 1.00 47.72 89 PRO A N 1
ATOM 732 C CA . PRO A 1 89 ? 24.080 -6.567 39.354 1.00 47.72 89 PRO A CA 1
ATOM 733 C C . PRO A 1 89 ? 25.092 -5.535 38.845 1.00 47.72 89 PRO A C 1
ATOM 735 O O . PRO A 1 89 ? 26.303 -5.686 39.002 1.00 47.72 89 PRO A O 1
ATOM 738 N N . TRP A 1 90 ? 24.598 -4.461 38.235 1.00 54.53 90 TRP A N 1
ATOM 739 C CA . TRP A 1 90 ? 25.400 -3.437 37.554 1.00 54.53 90 TRP A CA 1
ATOM 740 C C . TRP A 1 90 ? 26.291 -2.580 38.486 1.00 54.53 90 TRP A C 1
ATOM 742 O O . TRP A 1 90 ? 27.016 -1.707 38.006 1.00 54.53 90 TRP A O 1
ATOM 752 N N . GLU A 1 91 ? 26.286 -2.828 39.799 1.00 55.53 91 GLU A N 1
ATOM 753 C CA . GLU A 1 91 ? 26.960 -2.001 40.810 1.00 55.53 91 GLU A CA 1
ATOM 754 C C . GLU A 1 91 ? 28.444 -2.347 41.055 1.00 55.53 91 GLU A C 1
ATOM 756 O O . GLU A 1 91 ? 29.158 -1.569 41.685 1.00 55.53 91 GLU A O 1
ATOM 761 N N . SER A 1 92 ? 28.990 -3.431 40.495 1.00 51.62 92 SER A N 1
ATOM 762 C CA . SER A 1 92 ? 30.389 -3.834 40.757 1.00 51.62 92 SER A CA 1
ATOM 763 C C . SER A 1 92 ? 31.456 -3.153 39.881 1.00 51.62 92 SER A C 1
ATOM 765 O O . SER A 1 92 ? 32.577 -3.646 39.771 1.00 51.62 92 SER A O 1
ATOM 767 N N . ARG A 1 93 ? 31.171 -1.997 39.263 1.00 51.75 93 ARG A N 1
ATOM 768 C CA . ARG A 1 93 ? 32.148 -1.279 38.411 1.00 51.75 93 ARG A CA 1
ATOM 769 C C . ARG A 1 93 ? 33.083 -0.311 39.145 1.00 51.75 93 ARG A C 1
ATOM 771 O O . ARG A 1 93 ? 33.797 0.448 38.492 1.00 51.75 93 ARG A O 1
ATOM 778 N N . LYS A 1 94 ? 33.126 -0.335 40.477 1.00 54.31 94 LYS A N 1
ATOM 779 C CA . LYS A 1 94 ? 34.121 0.408 41.263 1.00 54.31 94 LYS A CA 1
ATOM 780 C C . LYS A 1 94 ? 34.958 -0.555 42.095 1.00 54.31 94 LYS A C 1
ATOM 782 O O . LYS A 1 94 ? 34.572 -0.841 43.214 1.00 54.31 94 LYS A O 1
ATOM 787 N N . GLN A 1 95 ? 36.071 -1.032 41.532 1.00 56.47 95 GLN A N 1
ATOM 788 C CA . GLN A 1 95 ? 37.346 -1.331 42.219 1.00 56.47 95 GLN A CA 1
ATOM 789 C C . GLN A 1 95 ? 38.209 -2.280 41.377 1.00 56.47 95 GLN A C 1
ATOM 791 O O . GLN A 1 95 ? 38.288 -3.454 41.688 1.00 56.47 95 GLN A O 1
ATOM 796 N N . ILE A 1 96 ? 38.878 -1.780 40.334 1.00 52.25 96 ILE A N 1
ATOM 797 C CA . ILE A 1 96 ? 40.208 -2.248 39.885 1.00 52.25 96 ILE A CA 1
ATOM 798 C C . ILE A 1 96 ? 40.739 -1.075 39.025 1.00 52.25 96 ILE A C 1
ATOM 800 O O . ILE A 1 96 ? 40.080 -0.712 38.060 1.00 52.25 96 ILE A O 1
ATOM 804 N N . ARG A 1 97 ? 41.816 -0.335 39.305 1.00 43.09 97 ARG A N 1
ATOM 805 C CA . ARG A 1 97 ? 43.130 -0.669 39.855 1.00 43.09 97 ARG A CA 1
ATOM 806 C C . ARG A 1 97 ? 43.732 0.556 40.559 1.00 43.09 97 ARG A C 1
ATOM 808 O O . ARG A 1 97 ? 43.810 1.626 39.961 1.00 43.09 97 ARG A O 1
ATOM 815 N N . THR A 1 98 ? 44.193 0.366 41.787 1.00 51.22 98 THR A N 1
ATOM 816 C CA . THR A 1 98 ? 45.463 0.936 42.249 1.00 51.22 98 THR A CA 1
ATOM 817 C C . THR A 1 98 ? 46.590 -0.041 41.900 1.00 51.22 98 THR A C 1
ATOM 819 O O . THR A 1 98 ? 46.335 -1.234 41.727 1.00 51.22 98 THR A O 1
ATOM 822 N N . ASP A 1 99 ? 47.800 0.508 41.862 1.00 47.25 99 ASP A N 1
ATOM 823 C CA . ASP A 1 99 ? 49.132 -0.103 41.778 1.00 47.25 99 ASP A CA 1
ATOM 824 C C . ASP A 1 99 ? 49.766 -0.392 40.409 1.00 47.25 99 ASP A C 1
ATOM 826 O O . ASP A 1 99 ? 49.229 -1.107 39.558 1.00 47.25 99 ASP A O 1
ATOM 830 N N . GLY A 1 100 ? 50.962 0.195 40.273 1.00 43.06 100 GLY A N 1
ATOM 831 C CA . GLY A 1 100 ? 51.847 0.271 39.117 1.00 43.06 100 GLY A CA 1
ATOM 832 C C . GLY A 1 100 ? 52.474 1.654 39.020 1.00 43.06 100 GLY A C 1
ATOM 833 O O . GLY A 1 100 ? 52.088 2.377 38.079 1.00 43.06 100 GLY A O 1
#

Sequence (100 aa):
MFTYLLQVIQDFERTHGHRPQVICLNPSHMQQFMEECPDLFAQETAMPLGFRILVLPESELPHPKAMWLPPRKHKTRRALPEKEVELIPWESRKQIRTDG

Foldseek 3Di:
DVVQVVVQQVVCCVVPVDGFQEKEDEPVVVVVVCVVCVQCVPPVRVDPPNHYYHYDHCVVDVDMHGHHDDPPPPPPPPPPPPPDPPPDPPPPPPDDDDDD

Secondary structure (DSSP, 8-state):
-HHHHHHHHHHHHHHHSS--SEEEE-HHHHHHHHHH-GGGT-TTS----SSEEEE--TTT-SS-EEEPPPP------------------TTTTS------

Radius of gyration: 23.38 Å; chains: 1; bounding box: 65×37×53 Å

Organism: NCBI:txid1817755